Protein AF-A0A1E5VU42-F1 (afdb_monomer)

pLDDT: mean 73.07, std 15.49, range [40.03, 91.0]

Organism: NCBI:txid888268

InterPro domains:
  IPR059462 Domain of unknown function DUF8418 [PF28509] (43-68)

Mean predicted aligned error: 17.91 Å

Structure (mmCIF, N/CA/C/O backbone):
data_AF-A0A1E5VU42-F1
#
_entry.id   AF-A0A1E5VU42-F1
#
loop_
_atom_site.group_PDB
_atom_site.id
_atom_site.type_symbol
_atom_site.label_atom_id
_atom_site.label_alt_id
_atom_site.label_comp_id
_atom_site.label_asym_id
_atom_site.label_entity_id
_atom_site.label_seq_id
_atom_site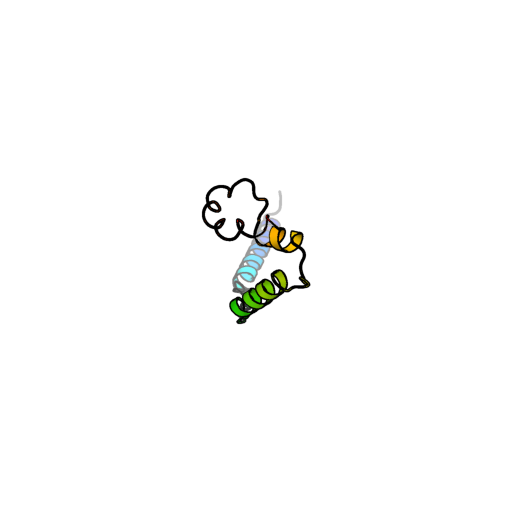.pdbx_PDB_ins_code
_atom_site.Cartn_x
_atom_site.Cartn_y
_atom_site.Cartn_z
_atom_site.occupancy
_atom_site.B_iso_or_equiv
_atom_site.auth_seq_id
_atom_site.auth_comp_id
_atom_site.auth_asym_id
_atom_site.auth_atom_id
_atom_site.pdbx_PDB_model_num
ATOM 1 N N . MET A 1 1 ? 63.615 -7.584 -23.048 1.00 54.94 1 MET A N 1
ATOM 2 C CA . MET A 1 1 ? 62.808 -7.236 -24.230 1.00 54.94 1 MET A CA 1
ATOM 3 C C . MET A 1 1 ? 61.614 -8.157 -24.144 1.00 54.94 1 MET A C 1
ATOM 5 O O . MET A 1 1 ? 61.839 -9.352 -24.180 1.00 54.94 1 MET A O 1
ATOM 9 N N . VAL A 1 2 ? 60.426 -7.648 -23.809 1.00 57.75 2 VAL A N 1
ATOM 10 C CA . VAL A 1 2 ? 59.216 -8.487 -23.826 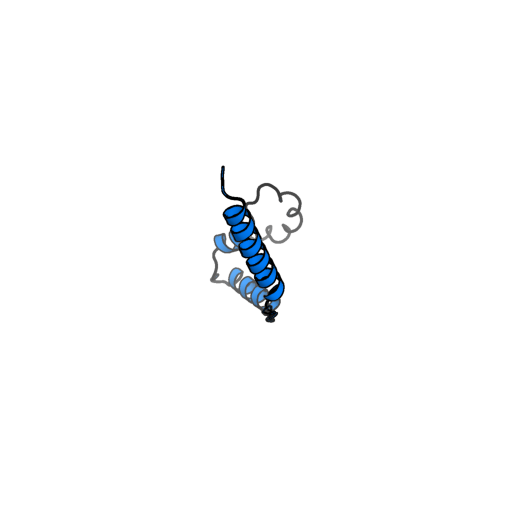1.00 57.75 2 VAL A CA 1
ATOM 11 C C . VAL A 1 2 ? 58.939 -8.739 -25.299 1.00 57.75 2 VAL A C 1
ATOM 13 O O . VAL A 1 2 ? 58.855 -7.778 -26.065 1.00 57.75 2 VAL A O 1
ATOM 16 N N . ASP A 1 3 ? 58.975 -10.000 -25.707 1.00 62.00 3 ASP A N 1
ATOM 17 C CA . ASP A 1 3 ? 58.947 -10.368 -27.113 1.00 62.00 3 ASP A CA 1
ATOM 18 C C . ASP A 1 3 ? 57.628 -9.889 -27.732 1.00 62.00 3 ASP A C 1
ATOM 20 O O . ASP A 1 3 ? 56.542 -10.125 -27.203 1.00 62.00 3 ASP A O 1
ATOM 24 N N . ASN A 1 4 ? 57.733 -9.183 -28.859 1.00 67.88 4 ASN A N 1
ATOM 25 C CA . ASN A 1 4 ? 56.625 -8.595 -29.626 1.00 67.88 4 ASN A CA 1
ATOM 26 C C . ASN A 1 4 ? 55.506 -9.619 -29.956 1.00 67.88 4 ASN A C 1
ATOM 28 O O . ASN A 1 4 ? 54.356 -9.265 -30.227 1.00 67.88 4 ASN A O 1
ATOM 32 N N . ASP A 1 5 ? 55.836 -10.905 -29.883 1.00 73.06 5 ASP A N 1
ATOM 33 C CA . ASP A 1 5 ? 54.953 -12.041 -30.123 1.00 73.06 5 ASP A CA 1
ATOM 34 C C . ASP A 1 5 ? 53.979 -12.303 -28.951 1.00 73.06 5 ASP A C 1
ATOM 36 O O . ASP A 1 5 ? 52.856 -12.760 -29.167 1.00 73.06 5 ASP A O 1
ATOM 40 N N . GLU A 1 6 ? 54.347 -11.953 -27.711 1.00 75.06 6 GLU A N 1
ATOM 41 C CA . GLU A 1 6 ? 53.443 -12.048 -26.553 1.00 75.06 6 GLU A CA 1
ATOM 42 C C . GLU A 1 6 ? 52.402 -10.924 -26.557 1.00 75.06 6 GLU A C 1
ATOM 44 O O . GLU A 1 6 ? 51.214 -11.171 -26.341 1.00 75.06 6 GLU A O 1
ATOM 49 N N . GLU A 1 7 ? 52.817 -9.692 -26.862 1.00 73.12 7 GLU A N 1
ATOM 50 C CA . GLU A 1 7 ? 51.911 -8.540 -26.943 1.00 73.12 7 GLU A CA 1
ATOM 51 C C . GLU A 1 7 ? 50.878 -8.722 -28.064 1.00 73.12 7 GLU A C 1
ATOM 53 O O . GLU A 1 7 ? 49.682 -8.466 -27.882 1.00 73.12 7 GLU A O 1
ATOM 58 N N . THR A 1 8 ? 51.311 -9.262 -29.205 1.00 79.69 8 THR A N 1
ATOM 59 C CA . THR A 1 8 ? 50.412 -9.599 -30.314 1.00 79.69 8 THR A CA 1
ATOM 60 C C . THR A 1 8 ? 49.469 -10.754 -29.968 1.00 79.69 8 THR A C 1
ATOM 62 O O . THR A 1 8 ? 48.277 -10.670 -30.278 1.00 79.69 8 THR A O 1
ATOM 65 N N . ALA A 1 9 ? 49.933 -11.794 -29.267 1.00 84.31 9 ALA A N 1
ATOM 66 C CA . ALA A 1 9 ? 49.076 -12.890 -28.807 1.00 84.31 9 ALA A CA 1
ATOM 67 C C . ALA A 1 9 ? 47.988 -12.411 -27.827 1.00 84.31 9 ALA A C 1
ATOM 69 O O . ALA A 1 9 ? 46.817 -12.792 -27.951 1.00 84.31 9 ALA A O 1
ATOM 70 N N . ILE A 1 10 ? 48.349 -11.521 -26.900 1.00 85.88 10 ILE A N 1
ATOM 71 C CA . ILE A 1 10 ? 47.426 -10.895 -25.946 1.00 85.88 10 ILE A CA 1
ATOM 72 C C . ILE A 1 10 ? 46.391 -10.035 -26.688 1.00 85.88 10 ILE A C 1
ATOM 74 O O . ILE A 1 10 ? 45.186 -10.169 -26.451 1.00 85.88 10 ILE A O 1
ATOM 78 N N . ALA A 1 11 ? 46.824 -9.210 -27.645 1.00 86.25 11 ALA A N 1
ATOM 79 C CA . ALA A 1 11 ? 45.931 -8.370 -28.441 1.00 86.25 11 ALA A CA 1
ATOM 80 C C . ALA A 1 11 ? 44.919 -9.195 -29.259 1.00 86.25 11 ALA A C 1
ATOM 82 O O . ALA A 1 11 ? 43.726 -8.875 -29.282 1.00 86.25 11 ALA A O 1
ATOM 83 N N . VAL A 1 12 ? 45.360 -10.297 -29.876 1.00 89.06 12 VAL A N 1
ATOM 84 C CA . VAL A 1 12 ? 44.485 -11.214 -30.628 1.00 89.06 12 VAL A CA 1
ATOM 85 C C . VAL A 1 12 ? 43.473 -11.897 -29.709 1.00 89.06 12 VAL A C 1
ATOM 87 O O . VAL A 1 12 ? 42.293 -12.003 -30.063 1.00 89.06 12 VAL A O 1
ATOM 90 N N . HIS A 1 13 ? 43.895 -12.321 -28.515 1.00 87.44 13 HIS A N 1
ATOM 91 C CA . HIS A 1 13 ? 42.998 -12.905 -27.521 1.00 87.44 13 HIS A CA 1
ATOM 92 C C . HIS A 1 13 ? 41.910 -11.906 -27.099 1.00 87.44 13 HIS A C 1
ATOM 94 O O . HIS A 1 13 ? 40.718 -12.218 -27.168 1.00 87.44 13 HIS A O 1
ATOM 100 N N . HIS A 1 14 ? 42.290 -10.672 -26.758 1.00 86.94 14 HIS A N 1
ATOM 101 C CA . HIS A 1 14 ? 41.337 -9.626 -26.383 1.00 86.94 14 HIS A CA 1
ATOM 102 C C . HIS A 1 14 ? 40.380 -9.255 -27.52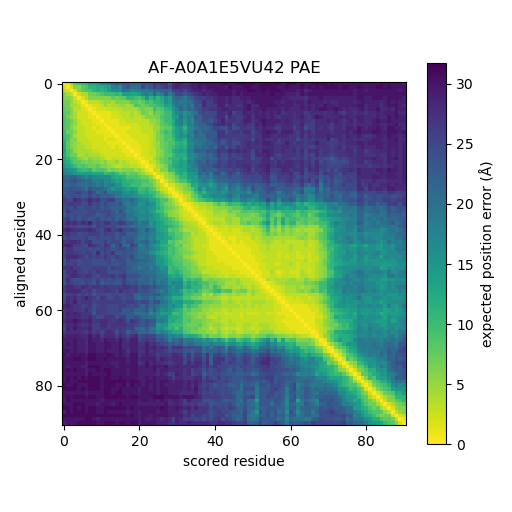0 1.00 86.94 14 HIS A C 1
ATOM 104 O O . HIS A 1 14 ? 39.182 -9.100 -27.275 1.00 86.94 14 HIS A O 1
ATOM 110 N N . ALA A 1 15 ? 40.866 -9.167 -28.761 1.00 86.56 15 ALA A N 1
ATOM 111 C CA . ALA A 1 15 ? 40.027 -8.897 -29.927 1.00 86.56 15 ALA A CA 1
ATOM 112 C C . ALA A 1 15 ? 38.992 -10.012 -30.154 1.00 86.56 15 ALA A C 1
ATOM 114 O O . ALA A 1 15 ? 37.814 -9.737 -30.401 1.00 86.56 15 ALA A O 1
ATOM 115 N N . ARG A 1 16 ? 39.399 -11.277 -29.998 1.00 85.88 16 ARG A N 1
ATOM 116 C CA . ARG A 1 16 ? 38.507 -12.437 -30.115 1.00 85.88 16 ARG A CA 1
ATOM 117 C C . ARG A 1 16 ? 37.460 -12.460 -29.003 1.00 85.88 16 ARG A C 1
ATOM 119 O O . ARG A 1 16 ? 36.282 -12.714 -29.262 1.00 85.88 16 ARG A O 1
ATOM 126 N N . GLU A 1 17 ? 37.843 -12.140 -27.771 1.00 82.62 17 GLU A N 1
ATOM 127 C CA . GLU A 1 17 ? 36.877 -12.025 -26.683 1.00 82.62 17 GLU A CA 1
ATOM 128 C C . GLU A 1 17 ? 35.924 -10.829 -26.855 1.00 82.62 17 GLU A C 1
ATOM 130 O O . GLU A 1 17 ? 34.735 -10.939 -26.566 1.00 82.62 17 GLU A O 1
ATOM 135 N N . ALA A 1 18 ? 36.402 -9.684 -27.344 1.00 81.56 18 ALA A N 1
ATOM 136 C CA . ALA A 1 18 ? 35.550 -8.534 -27.635 1.00 81.56 18 ALA A CA 1
ATOM 137 C C . ALA A 1 18 ? 34.519 -8.872 -28.725 1.00 81.56 18 ALA A C 1
ATOM 139 O O . ALA A 1 18 ? 33.328 -8.610 -28.551 1.00 81.56 18 ALA A O 1
ATOM 140 N N . ALA A 1 19 ? 34.945 -9.548 -29.795 1.00 81.75 19 ALA A N 1
ATOM 141 C CA . ALA A 1 19 ? 34.056 -10.017 -30.854 1.00 81.75 19 ALA A CA 1
ATOM 142 C C . ALA A 1 19 ? 32.999 -11.004 -30.331 1.00 81.75 19 ALA A C 1
ATOM 144 O O . ALA A 1 19 ? 31.824 -10.890 -30.677 1.00 81.75 19 ALA A O 1
ATOM 145 N N . THR A 1 20 ? 33.372 -11.934 -29.444 1.00 80.69 20 THR A N 1
ATOM 146 C CA . THR A 1 20 ? 32.403 -12.870 -28.841 1.00 80.69 20 THR A CA 1
ATOM 147 C C . THR A 1 20 ? 31.432 -12.178 -27.883 1.00 80.69 20 THR A C 1
ATOM 149 O O . THR A 1 20 ? 30.250 -12.523 -27.867 1.00 80.69 20 THR A O 1
ATOM 152 N N . ARG A 1 21 ? 31.879 -11.169 -27.121 1.00 73.94 21 ARG A N 1
ATOM 153 C CA . ARG A 1 21 ? 31.009 -10.338 -26.267 1.00 73.94 21 ARG A CA 1
ATOM 154 C C . ARG A 1 21 ? 29.987 -9.551 -27.089 1.00 73.94 21 ARG A C 1
ATOM 156 O O . ARG A 1 21 ? 28.832 -9.469 -26.684 1.00 73.94 21 ARG A O 1
ATOM 163 N N . LEU A 1 22 ? 30.386 -9.027 -28.249 1.00 73.56 22 LEU A N 1
ATOM 164 C CA . LEU A 1 22 ? 29.485 -8.332 -29.174 1.00 73.56 22 LEU A CA 1
ATOM 165 C C . LEU A 1 22 ? 28.518 -9.305 -29.871 1.00 73.56 22 LEU A C 1
ATOM 167 O O . LEU A 1 22 ? 27.323 -9.027 -29.953 1.00 73.56 22 LEU A O 1
ATOM 171 N N . ALA A 1 23 ? 29.006 -10.475 -30.297 1.00 74.56 23 ALA A N 1
ATOM 172 C CA . ALA A 1 23 ? 28.203 -11.506 -30.959 1.00 74.56 23 ALA A CA 1
ATOM 173 C C . ALA A 1 23 ? 27.156 -12.152 -30.038 1.00 74.56 23 ALA A C 1
ATOM 175 O O . ALA A 1 23 ? 26.111 -12.594 -30.509 1.00 74.56 23 ALA A O 1
ATOM 176 N N . ARG A 1 24 ? 27.398 -12.184 -28.719 1.00 69.62 24 ARG A N 1
ATOM 177 C CA . ARG A 1 24 ? 26.430 -12.705 -27.737 1.00 69.62 24 ARG A CA 1
ATOM 178 C C . ARG A 1 24 ? 25.150 -11.876 -27.626 1.00 69.62 24 ARG A C 1
ATOM 180 O O . ARG A 1 24 ? 24.214 -12.355 -26.988 1.00 69.62 24 ARG A O 1
ATOM 187 N N . GLY A 1 25 ? 25.091 -10.695 -28.250 1.00 71.88 25 GLY A N 1
ATOM 188 C CA . GLY A 1 25 ? 23.947 -9.792 -28.189 1.00 71.88 25 GLY A CA 1
ATOM 189 C C . GLY A 1 25 ? 23.681 -9.295 -26.764 1.00 71.88 25 GLY A C 1
ATOM 190 O O . GLY A 1 25 ? 23.972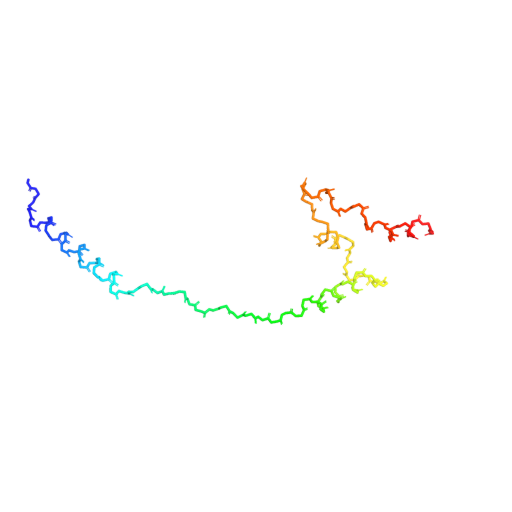 -9.949 -25.762 1.00 71.88 25 GLY A O 1
ATOM 191 N N . ARG A 1 26 ? 23.094 -8.107 -26.623 1.00 72.06 26 ARG A N 1
ATOM 192 C CA . ARG A 1 26 ? 22.528 -7.725 -25.325 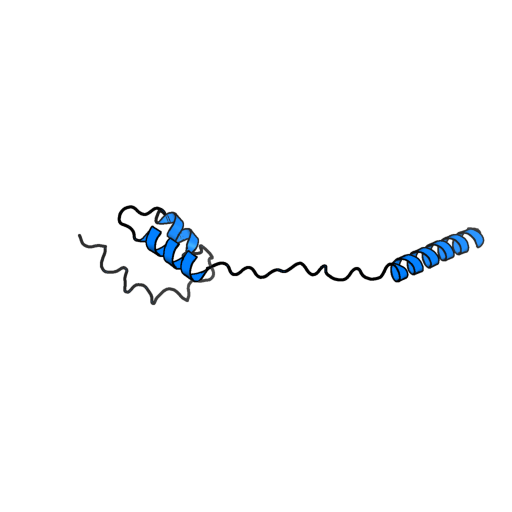1.00 72.06 26 ARG A CA 1
ATOM 193 C C . ARG A 1 26 ? 21.293 -8.599 -25.114 1.00 72.06 26 ARG A C 1
ATOM 195 O O . ARG A 1 26 ? 20.326 -8.454 -25.857 1.00 72.06 26 ARG A O 1
ATOM 202 N N . ARG A 1 27 ? 21.307 -9.505 -24.128 1.00 70.25 27 ARG A N 1
ATOM 203 C CA . ARG A 1 27 ? 20.058 -10.101 -23.629 1.00 70.25 27 ARG A CA 1
ATOM 204 C C . ARG A 1 27 ? 19.184 -8.932 -23.174 1.00 70.25 27 ARG A C 1
ATOM 206 O O . ARG A 1 27 ? 19.534 -8.254 -22.213 1.00 70.25 27 ARG A O 1
ATOM 213 N N . GLY A 1 28 ? 18.125 -8.641 -23.927 1.00 73.00 28 GLY A N 1
ATOM 214 C CA . GLY A 1 28 ? 17.146 -7.620 -23.561 1.00 73.00 28 GLY A CA 1
ATOM 215 C C . GLY A 1 28 ? 16.488 -7.939 -22.218 1.00 73.00 28 GLY A C 1
ATOM 216 O O . GLY A 1 28 ? 16.697 -9.013 -21.647 1.00 73.00 28 GLY A O 1
ATOM 217 N N . SER A 1 29 ? 15.681 -7.010 -21.705 1.00 75.50 29 SER A N 1
ATOM 218 C CA . SER A 1 29 ? 14.849 -7.292 -20.537 1.00 75.50 29 SER A CA 1
ATOM 219 C C . SER A 1 29 ? 13.955 -8.496 -20.832 1.00 75.50 29 SER A C 1
ATOM 221 O O . SER A 1 29 ? 13.313 -8.570 -21.879 1.00 75.50 29 SER A O 1
ATOM 223 N N . VAL A 1 30 ? 13.925 -9.460 -19.913 1.00 74.12 30 VAL A N 1
ATOM 224 C CA . VAL A 1 30 ? 12.932 -10.532 -19.976 1.00 74.12 30 VAL A CA 1
ATOM 225 C C . VAL A 1 30 ? 11.577 -9.878 -19.698 1.00 74.12 30 VAL A C 1
ATOM 227 O O . VAL A 1 30 ? 11.415 -9.279 -18.629 1.00 74.12 30 VAL A O 1
ATOM 230 N N . PRO A 1 31 ? 10.599 -9.946 -20.616 1.00 69.25 31 PRO A N 1
ATOM 231 C CA . PRO A 1 31 ? 9.262 -9.466 -20.320 1.00 69.25 31 PRO A CA 1
ATOM 232 C C . PRO A 1 31 ? 8.673 -10.387 -19.248 1.00 69.25 31 PRO A C 1
ATOM 234 O O . PRO A 1 31 ? 8.408 -11.561 -19.496 1.00 69.25 31 PRO A O 1
ATOM 237 N N . SER A 1 32 ? 8.548 -9.899 -18.017 1.00 71.00 32 SER A N 1
ATOM 238 C CA . SER A 1 32 ? 7.980 -10.678 -16.902 1.00 71.00 32 SER A CA 1
ATOM 239 C C . SER A 1 32 ? 7.098 -9.846 -15.973 1.00 71.00 32 SER A C 1
ATOM 241 O O . SER A 1 32 ? 6.822 -10.257 -14.851 1.00 71.00 32 SER A O 1
ATOM 243 N N . HIS A 1 33 ? 6.625 -8.680 -16.422 1.00 80.31 33 HIS A N 1
ATOM 244 C CA . HIS A 1 33 ? 5.696 -7.878 -15.632 1.00 80.31 33 HIS A CA 1
ATOM 245 C C . HIS A 1 33 ? 4.250 -8.212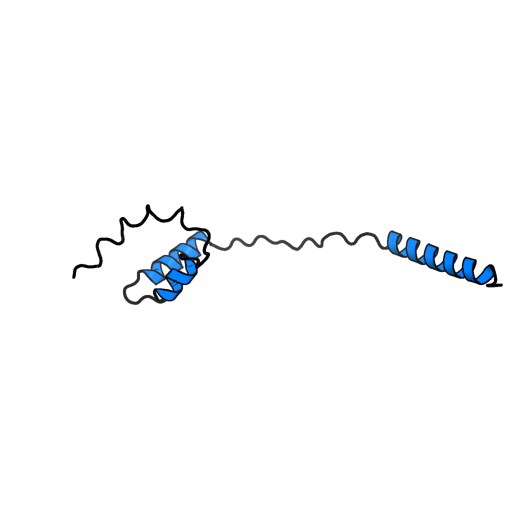 -16.005 1.00 80.31 33 HIS A C 1
ATOM 247 O O . HIS A 1 33 ? 3.757 -7.793 -17.051 1.00 80.31 33 HIS A O 1
ATOM 253 N N . ILE A 1 34 ? 3.580 -8.967 -15.135 1.00 84.75 34 ILE A N 1
ATOM 254 C CA . ILE A 1 34 ? 2.140 -9.221 -15.215 1.00 84.75 34 ILE A CA 1
ATOM 255 C C . ILE A 1 34 ? 1.458 -8.317 -14.191 1.00 84.75 34 ILE A C 1
ATOM 257 O O . ILE A 1 34 ? 1.708 -8.423 -12.988 1.00 84.75 34 ILE A O 1
ATOM 261 N N . ILE A 1 35 ? 0.586 -7.431 -14.672 1.00 83.44 35 ILE A N 1
ATOM 262 C CA . ILE A 1 35 ? -0.286 -6.639 -13.807 1.00 83.44 35 ILE A CA 1
ATOM 263 C C . ILE A 1 35 ? -1.448 -7.541 -13.404 1.00 83.44 35 ILE A C 1
ATOM 265 O O . ILE A 1 35 ? -2.304 -7.870 -14.218 1.00 83.44 35 ILE A O 1
ATOM 269 N N . ILE A 1 36 ? -1.442 -7.970 -12.146 1.00 87.31 36 ILE A N 1
ATOM 270 C CA . ILE A 1 36 ? -2.566 -8.683 -11.543 1.00 87.31 36 ILE A CA 1
ATOM 271 C C . ILE A 1 36 ? -3.471 -7.631 -10.919 1.00 87.31 36 ILE A C 1
ATOM 273 O O . ILE A 1 36 ? -3.006 -6.852 -10.080 1.00 87.31 36 ILE A O 1
ATOM 277 N N . ASP A 1 37 ? -4.743 -7.637 -11.308 1.00 87.69 37 ASP A N 1
ATOM 278 C CA . ASP A 1 37 ? -5.761 -6.854 -10.623 1.00 87.69 37 ASP A CA 1
ATOM 279 C C . ASP A 1 37 ? -5.930 -7.406 -9.207 1.00 87.69 37 ASP A C 1
ATOM 281 O O . ASP A 1 37 ? -6.458 -8.494 -8.970 1.00 87.69 37 ASP A O 1
ATOM 285 N N . ARG A 1 38 ? -5.363 -6.673 -8.257 1.00 83.31 38 ARG A N 1
ATOM 286 C CA . ARG A 1 38 ? -5.585 -6.900 -6.840 1.00 83.31 38 ARG A CA 1
ATOM 287 C C . ARG A 1 38 ? -6.701 -5.943 -6.491 1.00 83.31 38 ARG A C 1
ATOM 289 O O . ARG A 1 38 ? -6.474 -4.742 -6.600 1.00 83.31 38 ARG A O 1
ATOM 296 N N . ASP A 1 39 ? -7.847 -6.480 -6.076 1.00 89.19 39 ASP A N 1
ATOM 297 C CA . ASP A 1 39 ? -9.007 -5.747 -5.552 1.00 89.19 39 ASP A CA 1
ATOM 298 C C . ASP A 1 39 ? -8.597 -4.880 -4.346 1.00 89.19 39 ASP A C 1
ATOM 300 O O . ASP A 1 39 ? -8.794 -5.220 -3.178 1.00 89.19 39 ASP A O 1
ATOM 304 N N . GLN A 1 40 ? -7.916 -3.775 -4.638 1.00 86.50 40 GLN A N 1
ATOM 305 C CA . GLN A 1 40 ? -7.302 -2.880 -3.667 1.00 86.50 40 GLN A CA 1
ATOM 306 C C . GLN A 1 40 ? -8.389 -2.115 -2.929 1.00 86.50 40 GLN A C 1
ATOM 308 O O . GLN A 1 40 ? -8.327 -1.969 -1.710 1.00 86.50 40 GLN A O 1
ATOM 313 N N . THR A 1 41 ? -9.406 -1.678 -3.667 1.00 88.94 41 THR A N 1
ATOM 314 C CA . THR A 1 41 ? -10.561 -0.946 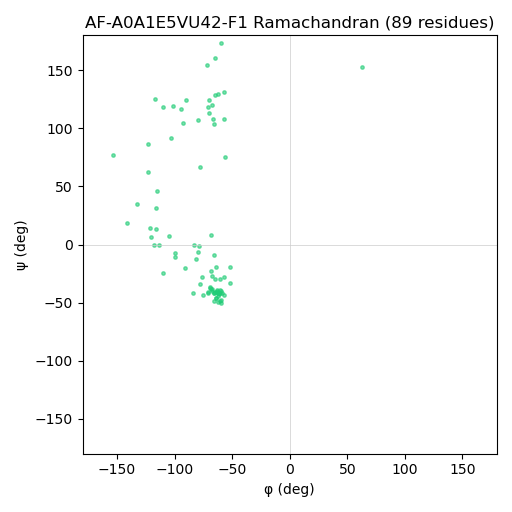-3.158 1.00 88.94 41 THR A CA 1
ATOM 315 C C . THR A 1 41 ? -11.391 -1.821 -2.224 1.00 88.94 41 THR A C 1
ATOM 317 O O . THR A 1 41 ? -11.678 -1.412 -1.099 1.00 88.94 41 THR A O 1
ATOM 320 N N . GLY A 1 42 ? -11.717 -3.053 -2.630 1.00 91.00 42 GLY A N 1
ATOM 321 C CA . GLY A 1 42 ? -12.440 -3.998 -1.784 1.00 91.00 42 GLY A CA 1
ATOM 322 C C . GLY A 1 42 ? -11.601 -4.479 -0.603 1.00 91.00 42 GLY A C 1
ATOM 323 O O . GLY A 1 42 ? -12.104 -4.562 0.515 1.00 91.00 42 GLY A O 1
ATOM 324 N N . GLY A 1 43 ? -10.299 -4.706 -0.797 1.00 90.06 43 GLY A N 1
ATOM 325 C CA . GLY A 1 43 ? -9.369 -4.995 0.295 1.00 90.06 43 GLY A CA 1
ATOM 326 C C . GLY A 1 43 ? -9.309 -3.875 1.340 1.00 90.06 43 GLY A C 1
ATOM 327 O O . GLY A 1 43 ? -9.327 -4.151 2.539 1.00 90.06 43 GLY A O 1
ATOM 328 N N . HIS A 1 44 ? -9.296 -2.613 0.905 1.00 89.31 44 HIS A N 1
ATOM 329 C CA . HIS A 1 44 ? -9.337 -1.455 1.796 1.00 89.31 44 HIS A CA 1
ATOM 330 C C . HIS A 1 44 ? -10.651 -1.377 2.580 1.00 89.31 44 HIS A C 1
ATOM 332 O O . HIS A 1 44 ? -10.621 -1.198 3.797 1.00 89.31 44 HIS A O 1
ATOM 338 N N . ALA A 1 45 ? -11.791 -1.563 1.909 1.00 89.25 45 ALA A N 1
ATOM 339 C CA . ALA A 1 45 ? -13.103 -1.540 2.550 1.00 89.25 45 ALA A CA 1
ATOM 340 C C . ALA A 1 45 ? -13.246 -2.629 3.628 1.00 89.25 45 ALA A C 1
ATOM 342 O O . ALA A 1 45 ? -13.738 -2.342 4.717 1.00 89.25 45 ALA A O 1
ATOM 343 N N . ARG A 1 46 ? -12.754 -3.850 3.360 1.00 91.00 46 ARG A N 1
ATOM 344 C CA . ARG A 1 46 ? -12.735 -4.953 4.340 1.00 91.00 46 ARG A CA 1
ATOM 345 C C . ARG A 1 46 ? -11.922 -4.584 5.581 1.00 91.00 46 ARG A C 1
ATOM 347 O O . ARG A 1 46 ? -12.434 -4.655 6.689 1.00 91.00 46 ARG A O 1
ATOM 354 N N . ILE A 1 47 ? -10.698 -4.093 5.384 1.00 88.62 47 ILE A N 1
ATOM 355 C CA . ILE A 1 47 ? -9.824 -3.674 6.488 1.00 88.62 47 ILE A CA 1
ATOM 356 C C . ILE A 1 47 ? -10.458 -2.537 7.304 1.00 88.62 47 ILE A C 1
ATOM 358 O O . ILE A 1 47 ? -10.344 -2.527 8.526 1.00 88.62 47 ILE A O 1
ATOM 362 N N . MET A 1 48 ? -11.132 -1.581 6.656 1.00 86.25 48 MET A N 1
ATOM 363 C CA . MET A 1 48 ? -11.847 -0.520 7.371 1.00 86.25 48 MET A CA 1
ATOM 364 C C . MET A 1 48 ? -13.018 -1.058 8.190 1.00 86.25 48 MET A C 1
ATOM 366 O O . MET A 1 48 ? -13.177 -0.656 9.339 1.00 86.25 48 MET A O 1
ATOM 370 N N . ALA A 1 49 ? -13.795 -1.999 7.654 1.00 88.19 49 ALA A N 1
ATOM 371 C CA . ALA A 1 49 ? -14.863 -2.643 8.414 1.00 88.19 49 ALA A CA 1
ATOM 372 C C . ALA A 1 49 ? -14.318 -3.368 9.663 1.00 88.19 49 ALA A C 1
ATOM 374 O O . ALA A 1 49 ? -14.893 -3.243 10.744 1.00 88.19 49 ALA A O 1
ATOM 375 N N . ASP A 1 50 ? -13.165 -4.032 9.537 1.00 87.56 50 ASP A N 1
ATOM 376 C CA . ASP A 1 50 ? -12.501 -4.756 10.630 1.00 87.56 50 ASP A CA 1
ATOM 377 C C . ASP A 1 50 ? -11.945 -3.841 11.741 1.00 87.56 50 ASP A C 1
ATOM 379 O O . ASP A 1 50 ? -11.759 -4.296 12.873 1.00 87.56 50 ASP A O 1
ATOM 383 N N . TYR A 1 51 ? -11.676 -2.561 11.450 1.00 86.00 51 TYR A N 1
ATOM 384 C CA . TYR A 1 51 ? -11.261 -1.578 12.461 1.00 86.00 51 TYR A CA 1
ATOM 385 C C . TYR A 1 51 ? -12.430 -1.062 13.306 1.00 86.00 51 TYR A C 1
ATOM 387 O O . TYR A 1 51 ? -12.241 -0.767 14.484 1.00 86.00 51 TYR A O 1
ATOM 395 N N . PHE A 1 52 ? -13.621 -0.929 12.715 1.00 82.75 52 PHE A N 1
ATOM 396 C CA . PHE A 1 52 ? -14.774 -0.272 13.347 1.00 82.75 52 PHE A CA 1
ATOM 397 C C . PHE A 1 52 ? -15.856 -1.245 13.845 1.00 82.75 52 PHE A C 1
ATOM 399 O O . PHE A 1 52 ? -16.929 -0.815 14.270 1.00 82.75 52 PHE A O 1
ATOM 406 N N . VAL A 1 53 ? -15.601 -2.553 13.807 1.00 83.81 53 VAL A N 1
ATOM 407 C CA . VAL A 1 53 ? -16.491 -3.573 14.380 1.00 83.81 53 VAL A CA 1
ATOM 408 C C . VAL A 1 53 ? -16.444 -3.553 15.917 1.00 83.81 53 VAL A C 1
ATOM 410 O O . VAL A 1 53 ? -15.447 -3.166 16.521 1.00 83.81 53 VAL A O 1
ATOM 413 N N . ALA A 1 54 ? -17.522 -4.005 16.568 1.00 81.25 54 ALA A N 1
ATOM 414 C CA . ALA A 1 54 ? -17.652 -4.025 18.031 1.00 81.25 54 ALA A CA 1
ATOM 415 C C . ALA A 1 54 ? -16.539 -4.812 18.758 1.00 81.25 54 ALA A C 1
ATOM 417 O O . ALA A 1 54 ? -16.214 -4.497 19.899 1.00 81.25 54 ALA A O 1
ATOM 418 N N . ASN A 1 55 ? -15.952 -5.817 18.101 1.00 82.88 55 ASN A N 1
ATOM 419 C CA . ASN A 1 55 ? -14.752 -6.516 18.559 1.00 82.88 55 ASN A CA 1
ATOM 420 C C . ASN A 1 55 ? -13.672 -6.410 17.469 1.00 82.88 55 ASN A C 1
ATOM 422 O O . ASN A 1 55 ? -13.632 -7.268 16.582 1.00 82.88 55 ASN A O 1
ATOM 426 N N . PRO A 1 56 ? -12.872 -5.330 17.462 1.00 80.56 56 PRO A N 1
ATOM 427 C CA . PRO A 1 56 ? -11.980 -5.023 16.354 1.00 80.56 56 PRO A CA 1
ATOM 428 C C . PRO A 1 56 ? -10.902 -6.096 16.205 1.00 80.56 56 PRO A C 1
ATOM 430 O O . PRO A 1 56 ? -10.188 -6.422 17.154 1.00 80.56 56 PRO A O 1
ATOM 433 N N . VAL A 1 57 ? -10.757 -6.619 14.985 1.00 87.12 57 VAL A N 1
ATOM 434 C CA . VAL A 1 57 ? -9.715 -7.608 14.647 1.00 87.12 57 VAL A CA 1
ATOM 435 C C . VAL A 1 57 ? -8.325 -6.980 14.774 1.00 87.12 57 VAL A C 1
ATOM 437 O O . VAL A 1 57 ? -7.347 -7.646 15.112 1.00 87.12 57 VAL A O 1
ATOM 440 N N . TYR A 1 58 ? -8.243 -5.671 14.534 1.00 84.81 58 TYR A N 1
ATOM 441 C CA . TYR A 1 58 ? -7.017 -4.897 14.599 1.00 84.81 58 TYR A CA 1
ATOM 442 C C . TYR A 1 58 ? -7.108 -3.831 15.688 1.00 84.81 58 TYR A C 1
ATOM 444 O O . TYR A 1 58 ? -7.992 -2.981 15.684 1.00 84.81 58 TYR A O 1
ATOM 452 N N . THR A 1 59 ? -6.141 -3.845 16.602 1.00 85.25 59 THR A N 1
ATOM 453 C CA . THR A 1 59 ? -6.002 -2.824 17.645 1.00 85.25 59 THR A CA 1
A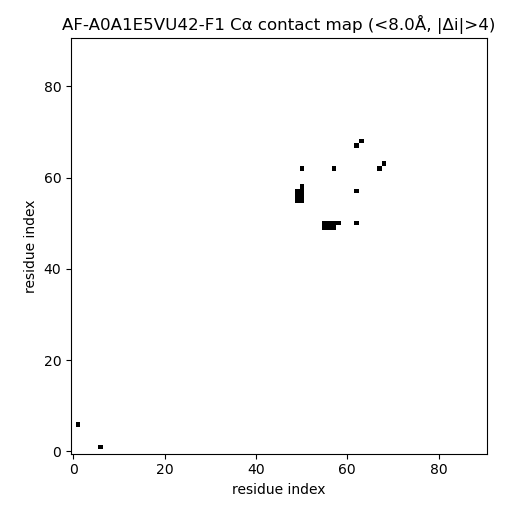TOM 454 C C . THR A 1 59 ? -5.675 -1.443 17.067 1.00 85.25 59 THR A C 1
ATOM 456 O O . THR A 1 59 ? -5.131 -1.314 15.965 1.00 85.25 59 THR A O 1
ATOM 459 N N . ASP A 1 60 ? -5.927 -0.397 17.858 1.00 81.94 60 ASP A N 1
ATOM 460 C CA . ASP A 1 60 ? -5.604 0.999 17.524 1.00 81.94 60 ASP A CA 1
ATOM 461 C C . ASP A 1 60 ? -4.133 1.191 17.100 1.00 81.94 60 ASP A C 1
ATOM 463 O O . ASP A 1 60 ? -3.822 1.958 16.189 1.00 81.94 60 ASP A O 1
ATOM 467 N N . TYR A 1 61 ? -3.216 0.405 17.673 1.00 84.94 61 TYR A N 1
ATOM 468 C CA . TYR A 1 61 ? -1.811 0.382 17.264 1.00 84.94 61 TYR A CA 1
ATOM 469 C C . TYR A 1 61 ? -1.634 0.053 15.772 1.00 84.94 61 TYR A C 1
ATOM 471 O O . TYR A 1 61 ? -0.848 0.702 15.078 1.00 84.94 61 TYR A O 1
ATOM 479 N N . HIS A 1 62 ? -2.378 -0.927 15.253 1.00 86.31 62 HIS A N 1
ATOM 480 C CA . HIS A 1 62 ? -2.317 -1.301 13.842 1.00 86.31 62 HIS A CA 1
ATOM 481 C C . HIS A 1 62 ? -2.915 -0.221 12.938 1.00 86.31 62 HIS A C 1
ATOM 483 O O . HIS A 1 62 ? -2.376 0.013 11.856 1.00 86.31 62 HIS A O 1
ATOM 489 N N . PHE A 1 63 ? -3.989 0.446 13.373 1.00 84.12 63 PHE A N 1
ATOM 490 C CA . PHE A 1 63 ? -4.577 1.581 12.653 1.00 84.12 63 PHE A CA 1
ATOM 491 C C . PHE A 1 63 ? -3.574 2.731 12.552 1.00 84.12 63 PHE A C 1
ATOM 493 O O . PHE A 1 63 ? -3.267 3.211 11.459 1.00 84.12 63 PHE A O 1
ATOM 500 N N . ARG A 1 64 ? -2.973 3.101 13.689 1.00 83.81 64 ARG A N 1
ATOM 501 C CA . ARG A 1 64 ? -1.942 4.135 13.764 1.00 83.81 64 ARG A CA 1
ATOM 502 C C . ARG A 1 64 ? -0.741 3.791 12.904 1.00 83.81 64 ARG A C 1
ATOM 504 O O . ARG A 1 64 ? -0.354 4.594 12.079 1.00 83.81 64 ARG A O 1
ATOM 511 N N . ARG A 1 65 ? -0.209 2.574 12.970 1.00 84.31 65 ARG A N 1
ATOM 512 C CA . ARG A 1 65 ? 0.918 2.176 12.114 1.00 84.31 65 ARG A CA 1
ATOM 513 C C . ARG A 1 65 ? 0.603 2.247 10.611 1.00 84.31 65 ARG A C 1
ATOM 515 O O . ARG A 1 65 ? 1.520 2.450 9.821 1.00 84.31 65 ARG A O 1
ATOM 522 N N . ARG A 1 66 ? -0.659 2.047 10.212 1.00 84.81 66 ARG A N 1
ATOM 523 C CA . ARG A 1 66 ? -1.087 2.056 8.805 1.00 84.81 66 ARG A CA 1
ATOM 524 C C . ARG A 1 66 ? -1.362 3.463 8.271 1.00 84.81 66 ARG A C 1
ATOM 526 O O . ARG A 1 66 ? -0.985 3.751 7.139 1.00 84.81 66 ARG A O 1
ATOM 533 N N . TYR A 1 67 ? -2.008 4.316 9.064 1.00 80.12 67 TYR A N 1
ATOM 534 C CA . TYR A 1 67 ? -2.470 5.640 8.623 1.00 80.12 67 TYR A CA 1
ATOM 535 C C . TYR A 1 67 ? -1.694 6.807 9.243 1.00 80.12 67 TYR A C 1
ATOM 537 O O . TYR A 1 67 ? -1.591 7.867 8.636 1.00 80.12 67 TYR A O 1
ATOM 545 N N . PHE A 1 68 ? -1.079 6.604 10.403 1.00 77.69 68 PHE A N 1
ATOM 546 C CA . PHE A 1 68 ? -0.184 7.556 11.052 1.00 77.69 68 PHE A CA 1
ATOM 547 C C . PHE A 1 68 ? 1.268 7.114 10.850 1.00 77.69 68 PHE A C 1
ATOM 549 O O . PHE A 1 68 ? 1.838 6.352 11.630 1.00 77.69 68 PHE A O 1
ATOM 556 N N . HIS A 1 69 ? 1.894 7.609 9.786 1.00 68.38 69 HIS A N 1
ATOM 557 C CA . HIS A 1 69 ? 3.328 7.419 9.587 1.00 68.38 69 HIS A CA 1
ATOM 558 C C . HIS A 1 69 ? 4.105 8.252 10.622 1.00 68.38 69 HIS A C 1
ATOM 560 O O . HIS A 1 69 ? 3.930 9.472 10.657 1.00 68.38 69 HIS A O 1
ATOM 566 N N . PRO A 1 70 ? 5.000 7.661 11.440 1.00 59.06 70 PRO A N 1
ATOM 567 C CA . P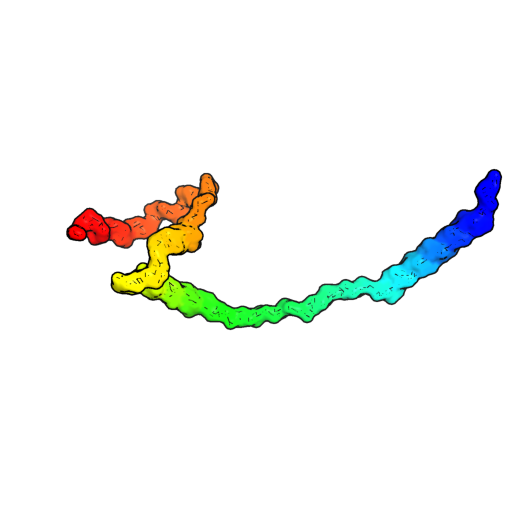RO A 1 70 ? 5.936 8.419 12.262 1.00 59.06 70 PRO A CA 1
ATOM 568 C C . PRO A 1 70 ? 7.086 8.903 11.370 1.00 59.06 70 PRO A C 1
ATOM 570 O O . PRO A 1 70 ? 8.218 8.438 11.461 1.00 59.06 70 PRO A O 1
ATOM 573 N N . SER A 1 71 ? 6.784 9.800 10.438 1.00 54.72 71 SER A N 1
ATOM 574 C CA . SER A 1 71 ? 7.785 10.479 9.622 1.00 54.72 71 SER A CA 1
ATOM 575 C C . SER A 1 71 ? 7.813 11.943 10.056 1.00 54.72 71 SER A C 1
ATOM 577 O O . SER A 1 71 ? 6.793 12.620 9.924 1.00 54.72 71 SER A O 1
ATOM 579 N N . PRO A 1 72 ? 8.943 12.468 10.564 1.00 55.91 72 PRO A N 1
ATOM 580 C CA . PRO A 1 72 ? 9.005 13.810 11.148 1.00 55.91 72 PRO A CA 1
ATOM 581 C C . PRO A 1 72 ? 8.818 14.971 10.148 1.00 55.91 72 PRO A C 1
ATOM 583 O O . PRO A 1 72 ? 8.990 16.120 10.535 1.00 55.91 72 PRO A O 1
ATOM 586 N N . LEU A 1 73 ? 8.450 14.713 8.884 1.00 56.38 73 LEU A N 1
ATOM 587 C CA . LEU A 1 73 ? 8.352 15.731 7.826 1.00 56.38 73 LEU A CA 1
ATOM 588 C C . LEU A 1 73 ? 6.958 15.884 7.182 1.00 56.38 73 LEU A C 1
ATOM 590 O O . LEU A 1 73 ? 6.819 16.655 6.240 1.00 56.38 73 LEU A O 1
ATOM 594 N N . LEU A 1 74 ? 5.909 15.215 7.677 1.00 50.16 74 LEU A N 1
ATOM 595 C CA . LEU A 1 74 ? 4.544 15.325 7.119 1.00 50.16 74 LEU A CA 1
ATOM 596 C C . LEU A 1 74 ? 3.539 15.949 8.108 1.00 50.16 74 LEU A C 1
ATOM 598 O O . LEU A 1 74 ? 2.437 15.442 8.282 1.00 50.16 74 LEU A O 1
ATOM 602 N N . HIS A 1 75 ? 3.899 17.055 8.768 1.00 50.56 75 HIS A N 1
ATOM 603 C CA . HIS A 1 75 ? 3.022 17.718 9.751 1.00 50.56 75 HIS A CA 1
ATOM 604 C C . HIS A 1 75 ? 1.965 18.673 9.151 1.00 50.56 75 HIS A C 1
ATOM 606 O O . HIS A 1 75 ? 1.195 19.255 9.905 1.00 50.56 75 HIS A O 1
ATOM 612 N N . MET A 1 76 ? 1.894 18.858 7.825 1.00 44.88 76 MET A N 1
ATOM 613 C CA . MET A 1 76 ? 1.088 19.946 7.233 1.00 44.88 76 MET A CA 1
ATOM 614 C C . MET A 1 76 ? -0.297 19.539 6.684 1.00 44.88 76 MET A C 1
ATOM 616 O O . MET A 1 76 ? -1.073 20.420 6.337 1.00 44.88 76 MET A O 1
ATOM 620 N N . PHE A 1 77 ? -0.656 18.250 6.620 1.00 40.03 77 PHE A N 1
ATOM 621 C CA . PHE A 1 77 ? -1.888 17.824 5.920 1.00 40.03 77 PHE A CA 1
ATOM 622 C C . PHE A 1 77 ? -3.004 17.232 6.790 1.00 40.03 77 PHE A C 1
ATOM 624 O O . PHE A 1 77 ? -4.049 16.876 6.257 1.00 40.03 77 PHE A O 1
ATOM 631 N N . ILE A 1 78 ? -2.837 17.122 8.112 1.00 48.44 78 ILE A N 1
ATOM 632 C CA . ILE A 1 78 ? -3.843 16.470 8.971 1.00 48.44 78 ILE A CA 1
ATOM 633 C C . ILE A 1 78 ? -4.321 17.427 10.068 1.00 48.44 78 ILE A C 1
ATOM 635 O O . ILE A 1 78 ? -4.136 17.182 11.256 1.00 48.44 78 ILE A O 1
ATOM 639 N N . THR A 1 79 ? -4.943 18.536 9.672 1.00 44.28 79 THR A N 1
ATOM 640 C CA . THR A 1 79 ? -5.702 19.413 10.588 1.00 44.28 79 THR A CA 1
ATOM 641 C C . THR A 1 79 ? -7.187 19.519 10.239 1.00 44.28 79 THR A C 1
ATOM 643 O O . THR A 1 79 ? -7.933 20.141 10.987 1.00 44.28 79 THR A O 1
ATOM 646 N N . GLU A 1 80 ? -7.660 18.846 9.184 1.00 50.09 80 GLU A N 1
ATOM 647 C CA . GLU A 1 80 ? -9.025 19.044 8.663 1.00 50.09 80 GLU A CA 1
ATOM 648 C C . GLU A 1 80 ? -9.897 17.774 8.638 1.00 50.09 80 GLU A C 1
ATOM 650 O O . GLU A 1 80 ? -10.962 17.744 8.033 1.00 50.09 80 GLU A O 1
ATOM 655 N N . SER A 1 81 ? -9.486 16.704 9.330 1.00 46.69 81 SER A N 1
ATOM 656 C CA . SER A 1 81 ? -10.296 15.476 9.485 1.00 46.69 81 SER A CA 1
ATOM 657 C C . SER A 1 81 ? -10.705 15.178 10.935 1.00 46.69 81 SER A C 1
ATOM 659 O O . SER A 1 81 ? -11.190 14.090 11.236 1.00 46.69 81 SER A O 1
ATOM 661 N N . SER A 1 82 ? -10.553 16.136 11.858 1.00 48.53 82 SER A N 1
ATOM 662 C CA . SER A 1 82 ? -10.884 15.946 13.282 1.00 48.53 82 SER A CA 1
ATOM 663 C C . SER A 1 82 ? -12.381 16.049 13.612 1.00 48.53 82 SER A C 1
ATOM 665 O O . SER A 1 82 ? -12.763 15.818 14.760 1.00 48.53 82 SER A O 1
ATOM 667 N N . VAL A 1 83 ? -13.252 16.320 12.631 1.00 49.12 83 VAL A N 1
ATOM 668 C CA . VAL A 1 83 ? -14.698 16.514 12.867 1.00 49.12 83 VAL A CA 1
ATOM 669 C C . VAL A 1 83 ? -15.388 15.238 13.389 1.00 49.12 83 VAL A C 1
ATOM 671 O O . VAL A 1 83 ? -16.430 15.320 14.032 1.00 49.12 83 VAL A O 1
ATOM 674 N N . VAL A 1 84 ? -14.784 14.055 13.216 1.00 52.00 84 VAL A N 1
ATOM 675 C CA . VAL A 1 84 ? -15.343 12.781 13.714 1.00 52.00 84 VAL A CA 1
ATOM 676 C C . VAL A 1 84 ? -14.850 12.422 15.129 1.00 52.00 84 VAL A C 1
ATOM 678 O O . VAL A 1 84 ? -15.515 11.680 15.849 1.00 52.00 84 VAL A O 1
ATOM 681 N N . TYR A 1 85 ? -13.733 12.993 15.593 1.00 47.50 85 TYR A N 1
ATOM 682 C CA . TYR A 1 85 ? -13.126 12.627 16.884 1.00 47.50 85 TYR A CA 1
ATOM 683 C C . TYR A 1 85 ? -13.780 13.298 18.107 1.00 47.50 85 TYR A C 1
ATOM 685 O O . TYR A 1 85 ? -13.554 12.866 19.236 1.00 47.50 85 TYR A O 1
ATOM 693 N N . ALA A 1 86 ? -14.626 14.316 17.921 1.00 46.22 86 ALA A N 1
ATOM 694 C CA . ALA A 1 86 ? -15.201 15.083 19.033 1.00 46.22 86 ALA A CA 1
ATOM 695 C C . ALA A 1 86 ? -16.403 14.413 19.740 1.00 46.22 86 ALA A C 1
ATOM 697 O O . ALA A 1 86 ? -16.864 14.920 20.761 1.00 46.22 86 ALA A O 1
ATOM 698 N N . ARG A 1 87 ? -16.926 13.283 19.238 1.00 46.94 87 ARG A N 1
ATOM 699 C CA . ARG A 1 87 ? -18.157 12.655 19.771 1.00 46.94 87 ARG A CA 1
ATOM 700 C C . ARG A 1 87 ? -17.925 11.474 20.727 1.00 46.94 87 ARG A C 1
ATOM 702 O O . ARG A 1 87 ? -18.872 11.065 21.383 1.00 46.94 87 ARG A O 1
ATOM 709 N N . TRP A 1 88 ? -16.701 10.955 20.854 1.00 47.16 88 TRP A N 1
ATOM 710 C CA . TRP A 1 88 ? -16.403 9.724 21.618 1.00 47.16 88 TRP A CA 1
ATOM 711 C C . TRP A 1 88 ? -15.490 9.937 22.841 1.00 47.16 88 TRP A C 1
ATOM 713 O O . TRP A 1 88 ? -14.720 9.062 23.226 1.00 47.16 88 TRP A O 1
ATOM 723 N N . ARG A 1 89 ? -15.576 11.113 23.480 1.00 50.50 89 ARG A N 1
ATOM 724 C CA . ARG A 1 89 ? -14.921 11.390 24.775 1.00 50.50 89 ARG A CA 1
ATOM 725 C C . ARG A 1 89 ? -15.852 12.058 25.792 1.00 50.50 89 ARG A C 1
ATOM 727 O O . ARG A 1 89 ? -15.399 12.904 26.548 1.00 50.50 89 ARG A O 1
ATOM 734 N N . LEU A 1 90 ? -17.137 11.712 25.789 1.00 45.09 90 LEU A N 1
ATOM 735 C CA . LEU A 1 90 ? -18.090 12.010 26.868 1.00 45.09 90 LEU A CA 1
ATOM 736 C C . LEU A 1 90 ? -19.203 10.947 26.852 1.00 45.09 90 LEU A C 1
ATOM 738 O O . LEU A 1 90 ? -20.279 11.184 26.308 1.00 45.09 90 LEU A O 1
ATOM 742 N N . ASN A 1 91 ? -18.897 9.758 27.369 1.00 40.75 91 ASN A N 1
ATOM 743 C CA . ASN A 1 91 ? -19.786 8.933 28.195 1.00 40.75 91 ASN A CA 1
ATOM 744 C C . ASN A 1 91 ? -18.974 7.790 28.803 1.00 40.75 91 ASN A C 1
ATOM 746 O O . ASN A 1 91 ? -18.277 7.107 28.020 1.00 40.75 91 ASN A O 1
#

Radius of gyration: 31.82 Å; Cα contacts (8 Å, |Δi|>4): 12; chains: 1; bounding box: 83×33×59 Å

Foldseek 3Di:
DPDPVVVVVVVVVVVVVVVVVVVVDPPDDDPDDDDDDDPVVVVVVVQVCLCPDPDRPDDPVVVCVVPPDPDPPPPPPPPPPCPVVPPPPDD

Solvent-accessible surface area (backbone atoms only — not comparable to full-atom values): 6166 Å² total; per-residue (Å²): 130,85,58,72,66,55,62,51,51,52,52,52,51,53,51,52,51,50,51,50,60,60,71,66,51,83,81,67,85,78,92,76,86,77,88,73,91,66,66,56,67,61,51,49,52,53,55,52,52,38,52,72,40,99,76,44,82,48,54,70,67,57,52,39,66,72,73,50,72,96,52,100,83,71,84,85,81,82,82,84,74,62,85,72,66,78,74,82,83,79,130

Secondary structure (DSSP, 8-state):
---HHHHHHHHHHHHHHHHHHHHT---PPP---------HHHHHHHHHHHHHSSS-SS-HHHHHHHH----TT--SS-SS-GGGGGGSS--

Sequence (91 aa):
MVDNDEETAIAVHHAREAATRLARGRRGSVPSHIIIDRDQTGGHARIMADYFVANPVYTDYHFRRRYFHPSPLLHMFITESSVVYARWRLN